Protein AF-A0A1Y2K5I8-F1 (afdb_monomer_lite)

Sequence (173 aa):
MRKSNLNTSSLRGDKLRAGIGAALRKSRGQGLGELISKAQAESAGQETAAHAPVAADVQTVRKLLSDLQTQAVDERLECAVPLIESLRLSLALDRASASTPPGALTVKGWMSLLNGWESHLEKMRQRQINYSKSFFEEAVEEAELGASPLAPMLQQLVEMCRGRLAQDGQSAA

Radius of gyration: 31.65 Å; chains: 1; bounding box: 84×32×83 Å

pLDDT: mean 74.22, std 22.03, range [37.56, 97.5]

Foldseek 3Di:
DDDDDDDDDDDYDDDDDDDDDDDPDDDPDDDPPVVVVVVVPPPPPDPPVPLPLPQQDLVLLVVLLVVLLVVCVVVVLPLLNQLSVLQVVLQVSVPDDPPDRRLDGDPVSVVSSVVSLLVSLVPDDLVSLVVNLVSLVVQCVDPSNVSHSCNVVSVVSNVSSVVSNVVVVVVVD

Secondary structure (DSSP, 8-state):
--------------------S---SS--SS-SSTTTTTTSSSS--------------HHHHHHHHHHHHHHHHHTT-TTTHHHHHHHHHHTTGGG--TTSPTTPPPHHHHHHHHHHHHHHHTTS-HHHHHHHHHHHHHHHHSHHHHTSTTHHHHHHHHHHHHHHHHHHHHHT-

Organism: NCBI:txid1434232

Structure (mmCIF, N/CA/C/O backbone):
data_AF-A0A1Y2K5I8-F1
#
_entry.id   AF-A0A1Y2K5I8-F1
#
loop_
_atom_site.group_PDB
_atom_site.id
_atom_site.type_symbol
_atom_site.label_atom_id
_atom_site.label_alt_id
_atom_site.label_comp_id
_atom_site.label_asym_id
_atom_site.label_entity_id
_atom_site.label_seq_id
_atom_site.pdbx_PDB_ins_code
_atom_site.Cartn_x
_atom_site.Cartn_y
_atom_site.Cartn_z
_atom_site.occupancy
_atom_site.B_iso_or_equiv
_atom_site.auth_seq_id
_atom_site.auth_comp_id
_atom_site.auth_asym_id
_atom_site.auth_atom_id
_atom_site.pdbx_PDB_model_num
ATOM 1 N N . MET A 1 1 ? -64.640 -6.055 -18.957 1.00 43.06 1 MET A N 1
ATOM 2 C CA . MET A 1 1 ? -65.350 -6.250 -20.247 1.00 43.06 1 MET A CA 1
ATOM 3 C C . MET A 1 1 ? -65.141 -5.020 -21.125 1.00 43.06 1 MET A C 1
ATOM 5 O O . MET A 1 1 ? -65.170 -3.934 -20.567 1.00 43.06 1 MET A O 1
ATOM 9 N N . ARG A 1 2 ? -65.027 -5.222 -22.456 1.00 42.41 2 ARG A N 1
ATOM 10 C CA . ARG A 1 2 ? -64.824 -4.243 -23.568 1.00 42.41 2 ARG A CA 1
ATOM 11 C C . ARG A 1 2 ? -63.348 -3.819 -23.727 1.00 42.41 2 ARG A C 1
ATOM 13 O O . ARG A 1 2 ? -62.855 -3.100 -22.878 1.00 42.41 2 ARG A O 1
ATOM 20 N N . LYS A 1 3 ? -62.507 -4.344 -24.640 1.00 44.81 3 LYS A N 1
ATOM 21 C CA . LYS A 1 3 ? -62.566 -4.663 -26.096 1.00 44.81 3 LYS A CA 1
ATOM 22 C C . LYS A 1 3 ? -62.944 -3.476 -26.989 1.00 44.81 3 LYS A C 1
ATOM 24 O O . LYS A 1 3 ? -64.098 -3.069 -26.946 1.00 44.81 3 LYS A O 1
ATOM 29 N N . SER A 1 4 ? -61.988 -3.034 -27.818 1.00 45.81 4 SER A N 1
ATOM 30 C CA . SER A 1 4 ? -62.067 -2.396 -29.162 1.00 45.81 4 SER A CA 1
ATOM 31 C C . SER A 1 4 ? -60.607 -2.048 -29.528 1.00 45.81 4 SER A C 1
ATOM 33 O O . SER A 1 4 ? -60.009 -1.281 -28.790 1.00 45.81 4 SER A O 1
ATOM 35 N N . ASN A 1 5 ? -59.846 -2.643 -30.452 1.00 40.28 5 ASN A N 1
ATOM 36 C CA . ASN A 1 5 ? -60.043 -3.268 -31.765 1.00 40.28 5 ASN A CA 1
ATOM 37 C C . ASN A 1 5 ? -60.564 -2.337 -32.870 1.00 40.28 5 ASN A C 1
ATOM 39 O O . ASN A 1 5 ? -61.724 -1.945 -32.819 1.00 40.28 5 ASN A O 1
ATOM 43 N N . LEU A 1 6 ? -59.692 -2.130 -33.874 1.00 48.25 6 LEU A N 1
ATOM 44 C CA . LEU A 1 6 ? -59.876 -1.942 -35.332 1.00 48.25 6 LEU A CA 1
ATOM 45 C C . LEU A 1 6 ? -58.970 -0.790 -35.821 1.00 48.25 6 LEU A C 1
ATOM 47 O O . LEU A 1 6 ? -59.144 0.337 -35.383 1.00 48.25 6 LEU A O 1
ATOM 51 N N . ASN A 1 7 ? -57.856 -1.025 -36.526 1.00 37.56 7 ASN A N 1
ATOM 52 C CA . ASN A 1 7 ? -57.628 -1.693 -37.822 1.00 37.56 7 ASN A CA 1
ATOM 53 C C . ASN A 1 7 ? -57.942 -0.792 -39.031 1.00 37.56 7 ASN A C 1
ATOM 55 O O . ASN A 1 7 ? -58.868 0.012 -38.991 1.00 37.56 7 ASN A O 1
ATOM 59 N N . THR A 1 8 ? -57.234 -1.095 -40.126 1.00 44.34 8 THR A N 1
ATOM 60 C CA . THR A 1 8 ? -57.436 -0.700 -41.532 1.00 44.34 8 THR A CA 1
ATOM 61 C C . THR A 1 8 ? -56.772 0.621 -41.936 1.00 44.34 8 THR A C 1
ATOM 63 O O . THR A 1 8 ? -56.853 1.603 -41.219 1.00 44.34 8 THR A O 1
ATOM 66 N N . SER A 1 9 ? -56.089 0.752 -43.072 1.00 40.75 9 SER A N 1
ATOM 67 C CA . SER A 1 9 ? -55.841 -0.142 -44.211 1.00 40.75 9 SER A CA 1
ATOM 68 C C . SER A 1 9 ? -54.790 0.556 -45.091 1.00 40.75 9 SER A C 1
ATOM 70 O O . SER A 1 9 ? -54.796 1.775 -45.187 1.00 40.75 9 SER A O 1
ATOM 72 N N . SER A 1 10 ? -53.772 -0.151 -45.588 1.00 39.28 10 SER A N 1
ATOM 73 C CA . SER A 1 10 ? -53.748 -0.754 -46.933 1.00 39.28 10 SER A CA 1
ATOM 74 C C . SER A 1 10 ? -53.764 0.279 -48.065 1.00 39.28 10 SER A C 1
ATOM 76 O O . SER A 1 10 ? -54.708 1.051 -48.180 1.00 39.28 10 SER A O 1
ATOM 78 N N . LEU A 1 11 ? -52.783 0.211 -48.971 1.00 49.19 11 LEU A N 1
ATOM 79 C CA . LEU A 1 11 ? -53.004 -0.340 -50.316 1.00 49.19 11 LEU A CA 1
ATOM 80 C C . LEU A 1 11 ? -51.768 -0.158 -51.212 1.00 49.19 11 LEU A C 1
ATOM 82 O O . LEU A 1 11 ? -51.378 0.966 -51.498 1.00 49.19 11 LEU A O 1
ATOM 86 N N . ARG A 1 12 ? -51.322 -1.306 -51.750 1.00 47.09 12 ARG A N 1
ATOM 87 C CA . ARG A 1 12 ? -50.897 -1.561 -53.147 1.00 47.09 12 ARG A CA 1
ATOM 88 C C . ARG A 1 12 ? -49.638 -0.838 -53.641 1.00 47.09 12 ARG A C 1
ATOM 90 O O . ARG A 1 12 ? -49.431 0.336 -53.415 1.00 47.09 12 ARG A O 1
ATOM 97 N N . GLY A 1 13 ? -48.772 -1.462 -54.418 1.00 39.38 13 GLY A N 1
ATOM 98 C CA . GLY A 1 13 ? -48.849 -2.694 -55.194 1.00 39.38 13 GLY A CA 1
ATOM 99 C C . GLY A 1 13 ? -47.632 -2.650 -56.121 1.00 39.38 13 GLY A C 1
ATOM 100 O O . GLY A 1 13 ? -47.287 -1.598 -56.648 1.00 39.38 13 GLY A O 1
ATOM 101 N N . ASP A 1 14 ? -46.825 -3.698 -56.128 1.00 42.62 14 ASP A N 1
ATOM 102 C CA . ASP A 1 14 ? -46.911 -4.738 -57.153 1.00 42.62 14 ASP A CA 1
ATOM 103 C C . ASP A 1 14 ? -46.525 -4.214 -58.541 1.00 42.62 14 ASP A C 1
ATOM 105 O O . ASP A 1 14 ? -47.332 -3.602 -59.239 1.00 42.62 14 ASP A O 1
ATOM 109 N N . LYS A 1 15 ? -45.276 -4.483 -58.933 1.00 47.47 15 LYS A N 1
ATOM 110 C CA . LYS A 1 15 ? -44.889 -4.722 -60.325 1.00 47.47 15 LYS A CA 1
ATOM 111 C C . LYS A 1 15 ? -43.535 -5.447 -60.377 1.00 47.47 15 LYS A C 1
ATOM 113 O O . LYS A 1 15 ? -42.507 -4.861 -60.067 1.00 47.47 15 LYS A O 1
ATOM 118 N N . LEU A 1 16 ? -43.603 -6.685 -60.891 1.00 50.66 16 LEU A N 1
ATOM 119 C CA . LEU A 1 16 ? -42.614 -7.345 -61.769 1.00 50.66 16 LEU A CA 1
ATOM 120 C C . LEU A 1 16 ? -41.361 -7.878 -61.041 1.00 50.66 16 LEU A C 1
ATOM 122 O O . LEU A 1 16 ? -40.465 -7.123 -60.703 1.00 50.66 16 LEU A O 1
ATOM 126 N N . ARG A 1 17 ? -41.212 -9.163 -60.688 1.00 41.72 17 ARG A N 1
ATOM 127 C CA . ARG A 1 17 ? -41.309 -10.421 -61.465 1.00 41.72 17 ARG A CA 1
ATOM 128 C C . ARG A 1 17 ? -40.488 -10.402 -62.762 1.00 41.72 17 ARG A C 1
ATOM 130 O O . ARG A 1 17 ? -41.050 -10.131 -63.813 1.00 41.72 17 ARG A O 1
ATOM 137 N N . ALA A 1 18 ? -39.205 -10.768 -62.675 1.00 40.97 18 ALA A N 1
ATOM 138 C CA . ALA A 1 18 ? -38.507 -11.676 -63.604 1.00 40.97 18 ALA A CA 1
ATOM 139 C C . ALA A 1 18 ? -37.007 -11.785 -63.254 1.00 40.97 18 ALA A C 1
ATOM 141 O O . ALA A 1 18 ? -36.353 -10.769 -63.053 1.00 40.97 18 ALA A O 1
ATOM 142 N N . GLY A 1 19 ? -36.451 -13.003 -63.272 1.00 38.44 19 GLY A N 1
ATOM 143 C CA . GLY A 1 19 ? -35.039 -13.189 -63.636 1.00 38.44 19 GLY A CA 1
ATOM 144 C C . GLY A 1 19 ? -34.051 -13.619 -62.549 1.00 38.44 19 GLY A C 1
ATOM 145 O O . GLY A 1 19 ? -32.968 -13.051 -62.463 1.00 38.44 19 GLY A O 1
ATOM 146 N N . ILE A 1 20 ? -34.358 -14.662 -61.773 1.00 44.22 20 ILE A N 1
ATOM 147 C CA . ILE A 1 20 ? -33.300 -15.480 -61.157 1.00 44.22 20 ILE A CA 1
ATOM 148 C C . ILE A 1 20 ? -32.727 -16.394 -62.249 1.00 44.22 20 ILE A C 1
ATOM 150 O O . ILE A 1 20 ? -33.447 -17.225 -62.794 1.00 44.22 20 ILE A O 1
ATOM 154 N N . GLY A 1 21 ? -31.428 -16.252 -62.523 1.00 45.53 21 GLY A N 1
ATOM 155 C CA . GLY A 1 21 ? -30.609 -17.280 -63.168 1.00 45.53 21 GLY A CA 1
ATOM 156 C C . GLY A 1 21 ? -30.375 -17.118 -64.669 1.00 45.53 21 GLY A C 1
ATOM 157 O O . GLY A 1 21 ? -31.090 -17.717 -65.457 1.00 45.53 21 GLY A O 1
ATOM 158 N N . ALA A 1 22 ? -29.317 -16.385 -65.044 1.00 45.62 22 ALA A N 1
ATOM 159 C CA . ALA A 1 22 ? -28.435 -16.689 -66.188 1.00 45.62 22 ALA A CA 1
ATOM 160 C C . ALA A 1 22 ? -27.405 -15.563 -66.423 1.00 45.62 22 ALA A C 1
ATOM 162 O O . ALA A 1 22 ? -27.479 -14.843 -67.410 1.00 45.62 22 ALA A O 1
ATOM 163 N N . ALA A 1 23 ? -26.415 -15.402 -65.540 1.00 40.97 23 ALA A N 1
ATOM 164 C CA . ALA A 1 23 ? -25.181 -14.676 -65.892 1.00 40.97 23 ALA A CA 1
ATOM 165 C C . ALA A 1 23 ? -23.980 -15.124 -65.045 1.00 40.97 23 ALA A C 1
ATOM 167 O O . ALA A 1 23 ? -23.088 -14.354 -64.712 1.00 40.97 23 ALA A O 1
ATOM 168 N N . LEU A 1 24 ? -23.937 -16.414 -64.715 1.00 50.41 24 LEU A N 1
ATOM 169 C CA . LEU A 1 24 ? -22.732 -17.091 -64.251 1.00 50.41 24 LEU A CA 1
ATOM 170 C C . LEU A 1 24 ? -22.007 -17.612 -65.500 1.00 50.41 24 LEU A C 1
ATOM 172 O O . LEU A 1 24 ? -22.169 -18.776 -65.861 1.00 50.41 24 LEU A O 1
ATOM 176 N N . ARG A 1 25 ? -21.309 -16.718 -66.221 1.00 52.59 25 ARG A N 1
ATOM 177 C CA . ARG A 1 25 ? -20.206 -17.024 -67.166 1.00 52.59 25 ARG A CA 1
ATOM 178 C C . ARG A 1 25 ? -19.776 -15.784 -67.963 1.00 52.59 25 ARG A C 1
ATOM 180 O O . ARG A 1 25 ? -20.239 -15.580 -69.076 1.00 52.59 25 ARG A O 1
ATOM 187 N N . LYS A 1 26 ? -18.858 -15.001 -67.388 1.00 47.50 26 LYS A N 1
ATOM 188 C CA . LYS A 1 26 ? -17.777 -14.223 -68.044 1.00 47.50 26 LYS A CA 1
ATOM 189 C C . LYS A 1 26 ? -17.466 -12.975 -67.220 1.00 47.50 26 LYS A C 1
ATOM 191 O O . LYS A 1 26 ? -17.924 -11.888 -67.525 1.00 47.50 26 LYS A O 1
ATOM 196 N N . SER A 1 27 ? -16.671 -13.155 -66.177 1.00 40.41 27 SER A N 1
ATOM 197 C CA . SER A 1 27 ? -15.585 -12.228 -65.838 1.00 40.41 27 SER A CA 1
ATOM 198 C C . SER A 1 27 ? -14.805 -12.882 -64.706 1.00 40.41 27 SER A C 1
ATOM 200 O O . SER A 1 27 ? -14.964 -12.597 -63.524 1.00 40.41 27 SER A O 1
ATOM 202 N N . ARG A 1 28 ? -14.072 -13.926 -65.090 1.00 47.81 28 ARG A N 1
ATOM 203 C CA . ARG A 1 28 ? -13.104 -14.605 -64.244 1.00 47.81 28 ARG A CA 1
ATOM 204 C C . ARG A 1 28 ? -11.762 -14.023 -64.658 1.00 47.81 28 ARG A C 1
ATOM 206 O O . ARG A 1 28 ? -11.364 -14.215 -65.801 1.00 47.81 28 ARG A O 1
ATOM 213 N N . GLY A 1 29 ? -11.110 -13.341 -63.726 1.00 52.25 29 GLY A N 1
ATOM 214 C CA . GLY A 1 29 ? -9.717 -12.933 -63.858 1.00 52.25 29 GLY A CA 1
ATOM 215 C C . GLY A 1 29 ? -9.538 -11.461 -64.190 1.00 52.25 29 GLY A C 1
ATOM 216 O O . GLY A 1 29 ? -9.336 -11.130 -65.347 1.00 52.25 29 GLY A O 1
ATOM 217 N N . GLN A 1 30 ? -9.579 -10.616 -63.158 1.00 46.31 30 GLN A N 1
ATOM 218 C CA . GLN A 1 30 ? -8.593 -9.560 -62.895 1.00 46.31 30 GLN A CA 1
ATOM 219 C C . GLN A 1 30 ? -9.025 -8.764 -61.649 1.00 46.31 30 GLN A C 1
ATOM 221 O O . GLN A 1 30 ? -10.109 -8.194 -61.609 1.00 46.31 30 GLN A O 1
ATOM 226 N N . GLY A 1 31 ? -8.174 -8.744 -60.618 1.00 47.75 31 GLY A N 1
ATOM 227 C CA . GLY A 1 31 ? -8.026 -7.550 -59.776 1.00 47.75 31 GLY A CA 1
ATOM 228 C C . GLY A 1 31 ? -8.826 -7.392 -58.476 1.00 47.75 31 GLY A C 1
ATOM 229 O O . GLY A 1 31 ? -8.818 -6.294 -57.940 1.00 47.75 31 GLY A O 1
ATOM 230 N N . LEU A 1 32 ? -9.460 -8.424 -57.906 1.00 47.69 32 LEU A N 1
ATOM 231 C CA . LEU A 1 32 ? -10.073 -8.341 -56.556 1.00 47.69 32 LEU A CA 1
ATOM 232 C C . LEU A 1 32 ? -9.151 -8.846 -55.423 1.00 47.69 32 LEU A C 1
ATOM 234 O O . LEU A 1 32 ? -9.620 -9.262 -54.371 1.00 47.69 32 LEU A O 1
ATOM 238 N N . GLY A 1 33 ? -7.834 -8.828 -55.647 1.00 45.72 33 GLY A N 1
ATOM 239 C CA . GLY A 1 33 ? -6.816 -9.032 -54.605 1.00 45.72 33 GLY A CA 1
ATOM 240 C C . GLY A 1 33 ? -6.171 -7.725 -54.131 1.00 45.72 33 GLY A C 1
ATOM 241 O O . GLY A 1 33 ? -5.813 -7.608 -52.967 1.00 45.72 33 GLY A O 1
ATOM 242 N N . GLU A 1 34 ? -6.082 -6.707 -54.993 1.00 47.72 34 GLU A N 1
ATOM 243 C CA . GLU A 1 34 ? -5.363 -5.460 -54.676 1.00 47.72 34 GLU A CA 1
ATOM 244 C C . GLU A 1 34 ? -6.225 -4.387 -54.000 1.00 47.72 34 GLU A C 1
ATOM 246 O O . GLU A 1 34 ? -5.693 -3.498 -53.340 1.00 47.72 34 GLU A O 1
ATOM 251 N N . LEU A 1 35 ? -7.555 -4.471 -54.096 1.00 48.47 35 LEU A N 1
ATOM 252 C CA . LEU A 1 35 ? -8.445 -3.488 -53.463 1.00 48.47 35 LEU A CA 1
ATOM 253 C C . LEU A 1 35 ? -8.732 -3.785 -51.982 1.00 48.47 35 LEU A C 1
ATOM 255 O O . LEU A 1 35 ? -9.162 -2.890 -51.261 1.00 48.47 35 LEU A O 1
ATOM 259 N N . ILE A 1 36 ? -8.433 -4.997 -51.501 1.00 49.00 36 ILE A N 1
ATOM 260 C CA . ILE A 1 36 ? -8.513 -5.333 -50.067 1.00 49.00 36 ILE A CA 1
ATOM 261 C C . ILE A 1 36 ? -7.189 -4.996 -49.360 1.00 49.00 36 ILE A C 1
ATOM 263 O O . ILE A 1 36 ? -7.205 -4.534 -48.222 1.00 49.00 36 ILE A O 1
ATOM 267 N N . SER A 1 37 ? -6.049 -5.091 -50.052 1.00 48.00 37 SER A N 1
ATOM 268 C CA . SER A 1 37 ? -4.742 -4.717 -49.489 1.00 48.00 37 SER A CA 1
ATOM 269 C C . SER A 1 37 ? -4.520 -3.208 -49.332 1.00 48.00 37 SER A C 1
ATOM 271 O O . SER A 1 37 ? -3.598 -2.816 -48.624 1.00 48.00 37 SER A O 1
ATOM 273 N N . LYS A 1 38 ? -5.359 -2.351 -49.933 1.00 42.66 38 LYS A N 1
ATOM 274 C CA . LYS A 1 38 ? -5.254 -0.888 -49.780 1.00 42.66 38 LYS A CA 1
ATOM 275 C C . LYS A 1 38 ? -6.238 -0.273 -48.782 1.00 42.66 38 LYS A C 1
ATOM 277 O O . LYS A 1 38 ? -5.992 0.828 -48.315 1.00 42.66 38 LYS A O 1
ATOM 282 N N . ALA A 1 39 ? -7.293 -0.990 -48.389 1.00 42.16 39 ALA A N 1
ATOM 283 C CA . ALA A 1 39 ? -8.251 -0.516 -47.383 1.00 42.16 39 ALA A CA 1
ATOM 284 C C . ALA A 1 39 ? -7.888 -0.922 -45.938 1.00 42.16 39 ALA A C 1
ATOM 286 O O . ALA A 1 39 ? -8.478 -0.406 -44.994 1.00 42.16 39 ALA A O 1
ATOM 287 N N . GLN A 1 40 ? -6.903 -1.810 -45.746 1.00 44.06 40 GLN A N 1
ATOM 288 C CA . GLN A 1 40 ? -6.342 -2.144 -44.425 1.00 44.06 40 GLN A CA 1
ATOM 289 C C . GLN A 1 40 ? -5.027 -1.412 -44.100 1.00 44.06 40 GLN A C 1
ATOM 291 O O . GLN A 1 40 ? -4.485 -1.600 -43.016 1.00 44.06 40 GLN A O 1
ATOM 296 N N . ALA A 1 41 ? -4.524 -0.558 -44.997 1.00 47.56 41 ALA A N 1
ATOM 297 C CA . ALA A 1 41 ? -3.255 0.152 -44.810 1.00 47.56 41 ALA A CA 1
ATOM 298 C C . ALA A 1 41 ? -3.403 1.608 -44.313 1.00 47.56 41 ALA A C 1
ATOM 300 O O . ALA A 1 41 ? -2.400 2.232 -43.989 1.00 47.56 41 ALA A O 1
ATOM 301 N N . GLU A 1 42 ? -4.623 2.150 -44.205 1.00 45.84 42 GLU A N 1
ATOM 302 C CA . GLU A 1 42 ? -4.858 3.564 -43.837 1.00 45.84 42 GLU A CA 1
ATOM 303 C C . GLU A 1 42 ? -5.732 3.752 -42.580 1.00 45.84 42 GLU A C 1
ATOM 305 O O . GLU A 1 42 ? -6.259 4.830 -42.326 1.00 45.84 42 GLU A O 1
ATOM 310 N N . SER A 1 43 ? -5.843 2.722 -41.735 1.00 42.53 43 SER A N 1
ATOM 311 C CA . SER A 1 43 ? -6.381 2.848 -40.366 1.00 42.53 43 SER A CA 1
ATOM 312 C C . SER A 1 43 ? -5.429 2.234 -39.329 1.00 42.53 43 SER A C 1
ATOM 314 O O . SER A 1 43 ? -5.835 1.598 -38.365 1.00 42.53 43 SER A O 1
ATOM 316 N N . ALA A 1 44 ? -4.126 2.419 -39.548 1.00 41.41 44 ALA A N 1
ATOM 317 C CA . ALA A 1 44 ? -3.056 2.106 -38.596 1.00 41.41 44 ALA A CA 1
ATOM 318 C C . ALA A 1 44 ? -2.395 3.400 -38.083 1.00 41.41 44 ALA A C 1
ATOM 320 O O . ALA A 1 44 ? -1.179 3.492 -37.965 1.00 41.41 44 ALA A O 1
ATOM 321 N N . GLY A 1 45 ? -3.212 4.430 -37.852 1.00 40.59 45 GLY A N 1
ATOM 322 C CA . GLY A 1 45 ? -2.777 5.771 -37.453 1.00 40.59 45 GLY A CA 1
ATOM 323 C C . GLY A 1 45 ? -3.592 6.336 -36.296 1.00 40.59 45 GLY A C 1
ATOM 324 O O . GLY A 1 45 ? -3.781 7.543 -36.210 1.00 40.59 45 GLY A O 1
ATOM 325 N N . GLN A 1 46 ? -4.114 5.469 -35.432 1.00 39.69 46 GLN A N 1
ATOM 326 C CA . GLN A 1 46 ? -4.633 5.885 -34.141 1.00 39.69 46 GLN A CA 1
ATOM 327 C C . GLN A 1 46 ? -3.951 5.012 -33.103 1.00 39.69 46 GLN A C 1
ATOM 329 O O . GLN A 1 46 ? -4.397 3.915 -32.774 1.00 39.69 46 GLN A O 1
ATOM 334 N N . GLU A 1 47 ? -2.795 5.502 -32.665 1.00 42.09 47 GLU A N 1
ATOM 335 C CA . GLU A 1 47 ? -2.141 5.088 -31.438 1.00 42.09 47 GLU A CA 1
ATOM 336 C C . GLU A 1 47 ? -3.149 5.287 -30.299 1.00 42.09 47 GLU A C 1
ATOM 338 O O . GLU A 1 47 ? -3.170 6.296 -29.600 1.00 42.09 47 GLU A O 1
ATOM 343 N N . THR A 1 48 ? -4.006 4.292 -30.070 1.00 43.44 48 THR A N 1
ATOM 344 C CA . THR A 1 48 ? -4.272 3.906 -28.696 1.00 43.44 48 THR A CA 1
ATOM 345 C C . THR A 1 48 ? -2.907 3.526 -28.157 1.00 43.44 48 THR A C 1
ATOM 347 O O . THR A 1 48 ? -2.436 2.411 -28.390 1.00 43.44 48 THR A O 1
ATOM 350 N N . ALA A 1 49 ? -2.242 4.493 -27.526 1.00 43.56 49 ALA A N 1
ATOM 351 C CA . ALA A 1 49 ? -1.165 4.256 -26.592 1.00 43.56 49 ALA A CA 1
ATOM 352 C C . ALA A 1 49 ? -1.746 3.347 -25.509 1.00 43.56 49 ALA A C 1
ATOM 354 O O . ALA A 1 49 ? -2.210 3.787 -24.458 1.00 43.56 49 ALA A O 1
ATOM 355 N N . ALA A 1 50 ? -1.804 2.055 -25.829 1.00 40.22 50 ALA A N 1
ATOM 356 C CA . ALA A 1 50 ? -1.878 1.003 -24.857 1.00 40.22 50 ALA A CA 1
ATOM 357 C C . ALA A 1 50 ? -0.781 1.359 -23.863 1.00 40.22 50 ALA A C 1
ATOM 359 O O . ALA A 1 50 ? 0.386 1.457 -24.247 1.00 40.22 50 ALA A O 1
ATOM 360 N N . HIS A 1 51 ? -1.177 1.659 -22.628 1.00 41.44 51 HIS A N 1
ATOM 361 C CA . HIS A 1 51 ? -0.277 1.684 -21.491 1.00 41.44 51 HIS A CA 1
ATOM 362 C C . HIS A 1 51 ? 0.360 0.295 -21.417 1.00 41.44 51 HIS A C 1
ATOM 364 O O . HIS A 1 51 ? -0.118 -0.594 -20.719 1.00 41.44 51 HIS A O 1
ATOM 370 N N . ALA A 1 52 ? 1.394 0.065 -22.221 1.00 39.72 52 ALA A N 1
ATOM 371 C CA . ALA A 1 52 ? 2.321 -1.007 -21.977 1.00 39.72 52 ALA A CA 1
ATOM 372 C C . ALA A 1 52 ? 2.952 -0.636 -20.635 1.00 39.72 52 ALA A C 1
ATOM 374 O O . ALA A 1 52 ? 3.533 0.452 -20.547 1.00 39.72 52 ALA A O 1
ATOM 375 N N . PRO A 1 53 ? 2.789 -1.455 -19.581 1.00 47.72 53 PRO A N 1
ATOM 376 C CA . PRO A 1 53 ? 3.455 -1.181 -18.326 1.00 47.72 53 PRO A CA 1
ATOM 377 C C . PRO A 1 53 ? 4.940 -1.121 -18.654 1.00 47.72 53 PRO A C 1
ATOM 379 O O . PRO A 1 53 ? 5.520 -2.096 -19.144 1.00 47.72 53 PRO A O 1
ATOM 382 N N . VAL A 1 54 ? 5.534 0.056 -18.469 1.00 50.62 54 VAL A N 1
ATOM 383 C CA . VAL A 1 54 ? 6.981 0.200 -18.529 1.00 50.62 54 VAL A CA 1
ATOM 384 C C . VAL A 1 54 ? 7.497 -0.829 -17.537 1.00 50.62 54 VAL A C 1
ATOM 386 O O . VAL A 1 54 ? 7.101 -0.814 -16.372 1.00 50.62 54 VAL A O 1
ATOM 389 N N . ALA A 1 55 ? 8.299 -1.783 -18.009 1.00 52.94 55 ALA A N 1
ATOM 390 C CA . ALA A 1 55 ? 8.955 -2.738 -17.134 1.00 52.94 55 ALA A CA 1
ATOM 391 C C . ALA A 1 55 ? 9.933 -1.941 -16.260 1.00 52.94 55 ALA A C 1
ATOM 393 O O . ALA A 1 55 ? 11.090 -1.744 -16.620 1.00 52.94 55 ALA A O 1
ATOM 394 N N . ALA A 1 56 ? 9.418 -1.387 -15.164 1.00 63.03 56 ALA A N 1
ATOM 395 C CA . ALA A 1 56 ? 10.154 -0.539 -14.248 1.00 63.03 56 ALA A CA 1
ATOM 396 C C . ALA A 1 56 ? 11.216 -1.399 -13.593 1.00 63.03 56 ALA A C 1
ATOM 398 O O . ALA A 1 56 ? 10.864 -2.378 -12.953 1.00 63.03 56 ALA A O 1
ATOM 399 N N . ASP A 1 57 ? 12.494 -1.078 -13.754 1.00 77.25 57 ASP A N 1
ATOM 400 C CA . ASP A 1 57 ? 13.558 -1.872 -13.152 1.00 77.25 57 ASP A CA 1
ATOM 401 C C . ASP A 1 57 ? 13.421 -1.949 -11.611 1.00 77.25 57 ASP A C 1
ATOM 403 O O . ASP A 1 57 ? 12.704 -1.180 -10.962 1.00 77.25 57 ASP A O 1
ATOM 407 N N . VAL A 1 58 ? 14.113 -2.908 -10.989 1.00 81.62 58 VAL A N 1
ATOM 408 C CA . VAL A 1 58 ? 14.063 -3.099 -9.526 1.00 81.62 58 VAL A CA 1
ATOM 409 C C . VAL A 1 58 ? 14.463 -1.823 -8.769 1.00 81.62 58 VAL A C 1
ATOM 411 O O . VAL A 1 58 ? 13.950 -1.585 -7.677 1.00 81.62 58 VAL A O 1
ATOM 414 N N . GLN A 1 59 ? 15.343 -0.986 -9.332 1.00 83.12 59 GLN A N 1
ATOM 415 C CA . GLN A 1 59 ? 15.770 0.266 -8.695 1.00 83.12 59 GLN A CA 1
ATOM 416 C C . GLN A 1 59 ? 14.671 1.326 -8.717 1.00 83.12 59 GLN A C 1
ATOM 418 O O . GLN A 1 59 ? 14.488 2.030 -7.731 1.00 83.12 59 GLN A O 1
ATOM 423 N N . THR A 1 60 ? 13.898 1.385 -9.794 1.00 86.31 60 THR A N 1
ATOM 424 C CA . THR A 1 60 ? 12.739 2.257 -9.951 1.00 86.31 60 THR A CA 1
ATOM 425 C C . THR A 1 60 ? 11.682 1.872 -8.933 1.00 86.31 60 THR A C 1
ATOM 427 O O . THR A 1 60 ? 11.219 2.724 -8.189 1.00 86.31 60 THR A O 1
ATOM 430 N N . VAL A 1 61 ? 11.370 0.578 -8.801 1.00 87.94 61 VAL A N 1
ATOM 431 C CA . VAL A 1 61 ? 10.418 0.099 -7.787 1.00 87.94 61 VAL A CA 1
ATOM 432 C C . VAL A 1 61 ? 10.895 0.423 -6.368 1.00 87.94 61 VAL A C 1
ATOM 434 O O . VAL A 1 61 ? 10.101 0.864 -5.539 1.00 87.94 61 VAL A O 1
ATOM 437 N N . ARG A 1 62 ? 12.191 0.248 -6.076 1.00 88.31 62 ARG A N 1
ATOM 438 C CA . ARG A 1 62 ? 12.761 0.638 -4.775 1.00 88.31 62 ARG A CA 1
ATOM 439 C C . ARG A 1 62 ? 12.635 2.136 -4.526 1.00 88.31 62 ARG A C 1
ATOM 441 O O . ARG A 1 62 ? 12.272 2.520 -3.419 1.00 88.31 62 ARG A O 1
ATOM 448 N N . LYS A 1 63 ? 12.937 2.957 -5.533 1.00 90.56 63 LYS A N 1
ATOM 449 C CA . LYS A 1 63 ? 12.828 4.411 -5.446 1.00 90.56 63 LYS A CA 1
ATOM 450 C C . LYS A 1 63 ? 11.380 4.821 -5.182 1.00 90.56 63 LYS A C 1
ATOM 452 O O . LYS A 1 63 ? 11.145 5.500 -4.199 1.00 90.56 63 LYS A O 1
ATOM 457 N N . LEU A 1 64 ? 10.423 4.306 -5.955 1.00 92.19 64 LEU A N 1
ATOM 458 C CA . LEU A 1 64 ? 8.995 4.584 -5.769 1.00 92.19 64 LEU A CA 1
ATOM 459 C C . LEU A 1 64 ? 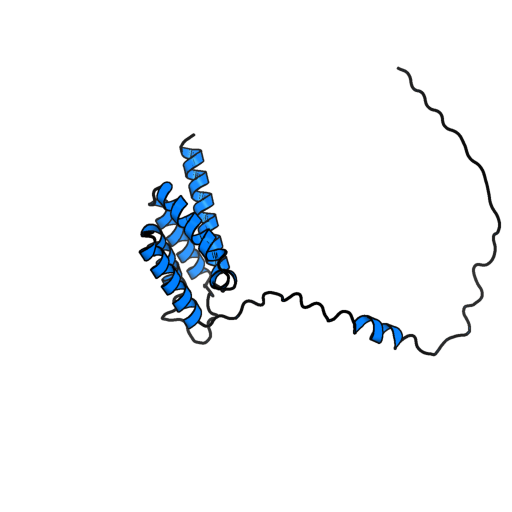8.512 4.235 -4.354 1.00 92.19 64 LEU A C 1
ATOM 461 O O . LEU A 1 64 ? 7.806 5.022 -3.737 1.00 92.19 64 LEU A O 1
ATOM 465 N N . LEU A 1 65 ? 8.918 3.085 -3.804 1.00 92.94 65 LEU A N 1
ATOM 466 C CA . LEU A 1 65 ? 8.563 2.723 -2.425 1.00 92.94 65 LEU A CA 1
ATOM 467 C C . LEU A 1 65 ? 9.241 3.616 -1.381 1.00 92.94 65 LEU A C 1
ATOM 469 O O . LEU A 1 65 ? 8.631 3.914 -0.359 1.00 92.94 65 LEU A O 1
ATOM 473 N N . SER A 1 66 ? 10.489 4.024 -1.622 1.00 93.69 66 SER A N 1
ATOM 474 C CA . SER A 1 66 ? 11.204 4.950 -0.742 1.00 93.69 66 SER A CA 1
ATOM 475 C C . SER A 1 66 ? 10.557 6.332 -0.756 1.00 93.69 66 SER A C 1
ATOM 477 O O . SER A 1 66 ? 10.349 6.903 0.308 1.00 93.69 66 SER A O 1
ATOM 479 N N . ASP A 1 67 ? 10.210 6.841 -1.936 1.00 94.25 67 ASP A N 1
ATOM 480 C CA . ASP A 1 67 ? 9.565 8.140 -2.120 1.00 94.25 67 ASP A CA 1
ATOM 481 C C . ASP A 1 67 ? 8.179 8.133 -1.452 1.00 94.25 67 ASP A C 1
ATOM 483 O O . ASP A 1 67 ? 7.874 9.020 -0.656 1.00 94.25 67 ASP A O 1
ATOM 487 N N . LEU A 1 68 ? 7.395 7.064 -1.647 1.00 94.88 68 LEU A N 1
ATOM 488 C CA . LEU A 1 68 ? 6.098 6.875 -0.989 1.00 94.88 68 LEU A CA 1
ATOM 489 C C . LEU A 1 68 ? 6.224 6.794 0.543 1.00 94.88 68 LEU A C 1
ATOM 491 O O . LEU A 1 68 ? 5.393 7.328 1.279 1.00 94.88 68 LEU A O 1
ATOM 495 N N . GLN A 1 69 ? 7.268 6.134 1.052 1.00 95.19 69 GLN A N 1
ATOM 496 C CA . GLN A 1 69 ? 7.543 6.081 2.488 1.00 95.19 69 GLN A CA 1
ATOM 497 C C . GLN A 1 69 ? 7.925 7.456 3.043 1.00 95.19 69 GLN A C 1
ATOM 499 O O . GLN A 1 69 ? 7.450 7.824 4.118 1.00 95.19 69 GLN A O 1
ATOM 504 N N . THR A 1 70 ? 8.761 8.213 2.329 1.00 95.06 70 THR A N 1
ATOM 505 C CA . THR A 1 70 ? 9.123 9.587 2.695 1.00 95.06 70 THR A CA 1
ATOM 506 C C . THR A 1 70 ? 7.888 10.478 2.737 1.00 95.06 70 THR A C 1
ATOM 508 O O . THR A 1 70 ? 7.665 11.139 3.748 1.00 95.06 70 THR A O 1
ATOM 511 N N . GLN A 1 71 ? 7.029 10.412 1.720 1.00 94.31 71 GLN A N 1
ATOM 512 C CA . GLN A 1 71 ? 5.780 11.168 1.681 1.00 94.31 71 GLN A CA 1
ATOM 513 C C . GLN A 1 71 ? 4.865 10.830 2.867 1.00 94.31 71 GLN A C 1
ATOM 515 O O . GLN A 1 71 ? 4.372 11.728 3.546 1.00 94.31 71 GLN A O 1
ATOM 520 N N . ALA A 1 72 ? 4.705 9.543 3.196 1.00 94.44 72 ALA A N 1
ATOM 521 C CA . ALA A 1 72 ? 3.923 9.131 4.360 1.00 94.44 72 ALA A CA 1
ATOM 522 C C . ALA A 1 72 ? 4.476 9.708 5.678 1.00 94.44 72 ALA A C 1
ATOM 524 O O . ALA A 1 72 ? 3.709 10.066 6.572 1.00 94.44 72 ALA A O 1
ATOM 525 N N . VAL A 1 73 ? 5.802 9.806 5.820 1.00 94.81 73 VAL A N 1
ATOM 526 C CA . VAL A 1 73 ? 6.439 10.425 6.993 1.00 94.81 73 VAL A CA 1
ATOM 527 C C . VAL A 1 73 ? 6.217 11.939 7.006 1.00 94.81 73 VAL A C 1
ATOM 529 O O . VAL A 1 73 ? 5.848 12.484 8.050 1.00 94.81 73 VAL A O 1
ATOM 532 N N . ASP A 1 74 ? 6.380 12.604 5.864 1.00 94.19 74 ASP A N 1
ATOM 533 C CA . ASP A 1 74 ? 6.211 14.053 5.721 1.00 94.19 74 ASP A CA 1
ATOM 534 C C . ASP A 1 74 ? 4.766 14.492 6.015 1.00 94.19 74 ASP A C 1
ATOM 536 O O . ASP A 1 74 ? 4.534 15.483 6.714 1.00 94.19 74 ASP A O 1
ATOM 540 N N . GLU A 1 75 ? 3.782 13.694 5.594 1.00 93.19 75 GLU A N 1
ATOM 541 C CA . GLU A 1 75 ? 2.357 13.892 5.883 1.00 93.19 75 GLU A CA 1
ATOM 542 C C . GLU A 1 75 ? 1.944 13.442 7.298 1.00 93.19 75 GLU A C 1
ATOM 544 O O . GLU A 1 75 ? 0.783 13.576 7.697 1.00 93.19 75 GLU A O 1
ATOM 549 N N . ARG A 1 76 ? 2.892 12.935 8.102 1.00 91.88 76 ARG A N 1
ATOM 550 C CA . ARG A 1 76 ? 2.667 12.380 9.452 1.00 91.88 76 ARG A CA 1
ATOM 551 C C . ARG A 1 76 ? 1.683 11.207 9.473 1.00 91.88 76 ARG A C 1
ATOM 553 O O . ARG A 1 76 ? 0.994 10.961 10.467 1.00 91.88 76 ARG A O 1
ATOM 560 N N . LEU A 1 77 ? 1.643 10.439 8.391 1.00 92.69 77 LEU A N 1
ATOM 561 C CA . LEU A 1 77 ? 0.870 9.214 8.242 1.00 92.69 77 LEU A CA 1
ATOM 562 C C . LEU A 1 77 ? 1.685 7.998 8.693 1.00 92.69 77 LEU A C 1
ATOM 564 O O . LEU A 1 77 ? 1.875 7.032 7.958 1.00 92.69 77 LEU A O 1
ATOM 568 N N . GLU A 1 78 ? 2.104 7.997 9.961 1.00 89.38 78 GLU A N 1
ATOM 569 C CA . GLU A 1 78 ? 2.900 6.912 10.562 1.00 89.38 78 GLU A CA 1
ATOM 570 C C . GLU A 1 78 ? 2.228 5.532 10.434 1.00 89.38 78 GLU A C 1
ATOM 572 O O . GLU A 1 78 ? 2.898 4.505 10.389 1.00 89.38 78 GLU A O 1
ATOM 577 N N . CYS A 1 79 ? 0.896 5.496 10.338 1.00 90.19 79 CYS A N 1
ATOM 578 C CA . CYS A 1 79 ? 0.131 4.269 10.118 1.00 90.19 79 CYS A CA 1
ATOM 579 C C . CYS A 1 79 ? 0.290 3.667 8.709 1.00 90.19 79 CYS A C 1
ATOM 581 O O . CYS A 1 79 ? 0.140 2.457 8.561 1.00 90.19 79 CYS A O 1
ATOM 583 N N . ALA A 1 80 ? 0.641 4.457 7.691 1.00 93.00 80 ALA A N 1
ATOM 584 C CA . ALA A 1 80 ? 0.890 3.960 6.338 1.00 93.00 80 ALA A CA 1
ATOM 585 C C . ALA A 1 80 ? 2.276 3.301 6.208 1.00 93.00 80 ALA A C 1
ATOM 587 O O . ALA A 1 80 ? 2.442 2.356 5.435 1.00 93.00 80 ALA A O 1
ATOM 588 N N . VAL A 1 81 ? 3.256 3.729 7.013 1.00 94.88 81 VAL A N 1
ATOM 589 C CA . VAL A 1 81 ? 4.649 3.253 6.937 1.00 94.88 81 VAL A CA 1
ATOM 590 C C . VAL A 1 81 ? 4.773 1.725 7.093 1.00 94.88 81 VAL A C 1
ATOM 592 O O . VAL A 1 81 ? 5.404 1.106 6.237 1.00 94.88 81 VAL A O 1
ATOM 595 N N . PRO A 1 82 ? 4.148 1.058 8.088 1.00 94.12 82 PRO A N 1
ATOM 596 C CA . PRO A 1 82 ? 4.204 -0.403 8.198 1.00 94.12 82 PRO A CA 1
ATOM 597 C C . PRO A 1 82 ? 3.603 -1.145 6.996 1.00 94.12 82 PRO A C 1
ATOM 599 O O . PRO A 1 82 ? 4.040 -2.251 6.668 1.00 94.12 82 PRO A O 1
ATOM 602 N N . LEU A 1 83 ? 2.608 -0.552 6.328 1.00 95.62 83 LEU A N 1
ATOM 603 C CA . LEU A 1 83 ? 1.968 -1.141 5.151 1.00 95.62 83 LEU A CA 1
ATOM 604 C C . LEU A 1 83 ? 2.911 -1.088 3.938 1.00 95.62 83 LEU A C 1
ATOM 606 O O . LEU A 1 83 ? 3.057 -2.093 3.237 1.00 95.62 83 LEU A O 1
ATOM 610 N N . ILE A 1 84 ? 3.610 0.036 3.752 1.00 95.06 84 ILE A N 1
ATOM 611 C CA . ILE A 1 84 ? 4.642 0.217 2.717 1.00 95.06 84 ILE A CA 1
ATOM 612 C C . ILE A 1 84 ? 5.835 -0.713 2.980 1.00 95.06 84 ILE A C 1
ATOM 614 O O . ILE A 1 84 ? 6.316 -1.396 2.076 1.00 95.06 84 ILE A O 1
ATOM 618 N N . GLU A 1 85 ? 6.275 -0.814 4.233 1.00 92.25 85 GLU A N 1
ATOM 619 C CA . GLU A 1 85 ? 7.407 -1.660 4.613 1.00 92.25 85 GLU A CA 1
ATOM 620 C C . GLU A 1 85 ? 7.105 -3.151 4.389 1.00 92.25 85 GLU A C 1
ATOM 622 O O . GLU A 1 85 ? 7.941 -3.899 3.878 1.00 92.25 85 GLU A O 1
ATOM 627 N N . SER A 1 86 ? 5.874 -3.583 4.680 1.00 92.50 86 SER A N 1
ATOM 628 C CA . SER A 1 86 ? 5.413 -4.949 4.395 1.00 92.50 86 SER A CA 1
ATOM 629 C C . SER A 1 86 ? 5.476 -5.277 2.899 1.00 92.50 86 SER A C 1
ATOM 631 O O . SER A 1 86 ? 5.885 -6.380 2.521 1.00 92.50 86 SER A O 1
ATOM 633 N N . LEU A 1 87 ? 5.130 -4.312 2.041 1.00 92.00 87 LEU A N 1
ATOM 634 C CA . LEU A 1 87 ? 5.229 -4.438 0.587 1.00 92.00 87 LEU A CA 1
ATOM 635 C C . LEU A 1 87 ? 6.689 -4.547 0.133 1.00 92.00 87 LEU A C 1
ATOM 637 O O . LEU A 1 87 ? 7.038 -5.469 -0.609 1.00 92.00 87 LEU A O 1
ATOM 641 N N . ARG A 1 88 ? 7.560 -3.671 0.647 1.00 89.94 88 ARG A N 1
ATOM 642 C CA . ARG A 1 88 ? 9.007 -3.682 0.379 1.00 89.94 88 ARG A CA 1
ATOM 643 C C . ARG A 1 88 ? 9.644 -5.029 0.726 1.00 89.94 88 ARG A C 1
ATOM 645 O O . ARG A 1 88 ? 10.382 -5.594 -0.085 1.00 89.94 88 ARG A O 1
ATOM 652 N N . LEU A 1 89 ? 9.326 -5.564 1.906 1.00 87.94 89 LEU A N 1
ATOM 653 C CA . LEU A 1 89 ? 9.829 -6.855 2.380 1.00 87.94 89 LEU A CA 1
ATOM 654 C C . LEU A 1 89 ? 9.292 -8.026 1.553 1.00 87.94 89 LEU A C 1
ATOM 656 O O . LEU A 1 89 ? 10.051 -8.939 1.224 1.00 87.94 89 LEU A O 1
ATOM 660 N N . SER A 1 90 ? 8.009 -7.994 1.189 1.00 87.75 90 SER A N 1
ATOM 661 C CA . SER A 1 90 ? 7.367 -9.070 0.422 1.00 87.75 90 SER A CA 1
ATOM 662 C C . SER A 1 90 ? 7.930 -9.176 -0.988 1.00 87.75 90 SER A C 1
ATOM 664 O O . SER A 1 90 ? 8.166 -10.281 -1.476 1.00 87.75 90 SER A O 1
ATOM 666 N N . LEU A 1 91 ? 8.213 -8.034 -1.617 1.00 85.94 91 LEU A N 1
ATOM 667 C CA . LEU A 1 91 ? 8.870 -7.971 -2.921 1.00 85.94 91 LEU A CA 1
ATOM 668 C C . LEU A 1 91 ? 10.330 -8.433 -2.871 1.00 85.94 91 LEU A C 1
ATOM 670 O O . LEU A 1 91 ? 10.936 -8.646 -3.920 1.00 85.94 91 LEU A O 1
ATOM 674 N N . ALA A 1 92 ? 10.889 -8.588 -1.664 1.00 81.25 92 ALA A N 1
ATOM 675 C CA . ALA A 1 92 ? 12.258 -9.014 -1.417 1.00 81.25 92 ALA A CA 1
ATOM 676 C C . ALA A 1 92 ? 13.254 -8.273 -2.319 1.00 81.25 92 ALA A C 1
ATOM 678 O O . ALA A 1 92 ? 14.198 -8.881 -2.826 1.00 81.25 92 ALA A O 1
ATOM 679 N N . LEU A 1 93 ? 13.035 -6.967 -2.536 1.00 71.69 93 LEU A N 1
ATOM 680 C CA . LEU A 1 93 ? 13.760 -6.200 -3.551 1.00 71.69 93 LEU A CA 1
ATOM 681 C C . LEU A 1 93 ? 15.272 -6.289 -3.336 1.00 71.69 93 LEU A C 1
ATOM 683 O O . LEU A 1 93 ? 16.009 -6.356 -4.311 1.00 71.69 93 LEU A O 1
ATOM 687 N N . ASP A 1 94 ? 15.733 -6.378 -2.086 1.00 67.69 94 ASP A N 1
ATOM 688 C CA . ASP A 1 94 ? 17.145 -6.527 -1.695 1.00 67.69 94 ASP A CA 1
ATOM 689 C C . ASP A 1 94 ? 17.780 -7.869 -2.096 1.00 67.69 94 ASP A C 1
ATOM 691 O O . ASP A 1 94 ? 19.001 -7.982 -2.176 1.00 67.69 94 ASP A O 1
ATOM 695 N N . ARG A 1 95 ? 16.960 -8.892 -2.356 1.00 69.19 95 ARG A N 1
ATOM 696 C CA . ARG A 1 95 ? 17.371 -10.262 -2.709 1.00 69.19 95 ARG A CA 1
ATOM 697 C C . ARG A 1 95 ? 16.893 -10.689 -4.097 1.00 69.19 95 ARG A C 1
ATOM 699 O O . ARG A 1 95 ? 17.130 -11.831 -4.488 1.00 69.19 95 ARG A O 1
ATOM 706 N N . ALA A 1 96 ? 16.202 -9.807 -4.819 1.00 64.69 96 ALA A N 1
ATOM 707 C CA . ALA A 1 96 ? 15.674 -10.095 -6.141 1.00 64.69 96 ALA A CA 1
ATOM 708 C C . ALA A 1 96 ? 16.824 -10.442 -7.097 1.00 64.69 96 ALA A C 1
ATOM 710 O O . ALA A 1 96 ? 17.759 -9.663 -7.290 1.00 64.69 96 ALA A O 1
ATOM 711 N N . SER A 1 97 ? 16.766 -11.642 -7.677 1.00 61.47 97 SER A N 1
ATOM 712 C CA . SER A 1 97 ? 17.705 -12.048 -8.723 1.00 61.47 97 SER A CA 1
ATOM 713 C C . SER A 1 97 ? 17.438 -11.243 -9.996 1.00 61.47 97 SER A C 1
ATOM 715 O O . SER A 1 97 ? 16.297 -10.861 -10.249 1.00 61.47 97 SER A O 1
ATOM 717 N N . ALA A 1 98 ? 18.447 -11.074 -10.854 1.00 60.69 98 ALA A N 1
ATOM 718 C CA . ALA A 1 98 ? 18.295 -10.391 -12.145 1.00 60.69 98 ALA A CA 1
ATOM 719 C C . ALA A 1 98 ? 17.220 -11.012 -13.071 1.00 60.69 98 ALA A C 1
ATOM 721 O O . ALA A 1 98 ? 16.819 -10.389 -14.046 1.00 60.69 98 ALA A O 1
ATOM 722 N N . SER A 1 99 ? 16.759 -12.235 -12.776 1.00 63.44 99 SER A N 1
ATOM 723 C CA . SER A 1 99 ? 15.735 -12.948 -13.550 1.00 63.44 99 SER A CA 1
ATOM 724 C C . SER A 1 99 ? 14.298 -12.730 -13.063 1.00 63.44 99 SER A C 1
ATOM 726 O O . SER A 1 99 ? 13.357 -13.132 -13.744 1.00 63.44 99 SER A O 1
ATOM 728 N N . THR A 1 100 ? 14.103 -12.132 -11.884 1.00 64.94 100 THR A N 1
ATOM 729 C CA . THR A 1 100 ? 12.770 -11.943 -11.303 1.00 64.94 100 THR A CA 1
ATOM 730 C C . THR A 1 100 ? 12.178 -10.627 -11.801 1.00 64.94 100 THR A C 1
ATOM 732 O O . THR A 1 100 ? 12.800 -9.584 -11.588 1.00 64.94 100 THR A O 1
ATOM 735 N N . PRO A 1 101 ? 10.992 -10.639 -12.440 1.00 65.44 101 PRO A N 1
ATOM 736 C CA . PRO A 1 101 ? 10.368 -9.408 -12.878 1.00 65.44 101 PRO A CA 1
ATOM 737 C C . PRO A 1 101 ? 10.110 -8.475 -11.684 1.00 65.44 101 PRO A C 1
ATOM 739 O O . PRO A 1 101 ? 9.682 -8.926 -10.617 1.00 65.44 101 PRO A O 1
ATOM 742 N N . PRO A 1 102 ? 10.368 -7.176 -11.843 1.00 65.25 102 PRO A N 1
ATOM 743 C CA . PRO A 1 102 ? 10.110 -6.179 -10.815 1.00 65.25 102 PRO A CA 1
ATOM 744 C C . PRO A 1 102 ? 8.612 -6.130 -10.494 1.00 65.25 102 PRO A C 1
ATOM 746 O O . PRO A 1 102 ? 7.772 -6.154 -11.390 1.00 65.25 102 PRO A O 1
ATOM 749 N N . GLY A 1 103 ? 8.272 -6.122 -9.203 1.00 69.81 103 GLY A N 1
ATOM 750 C CA . GLY A 1 103 ? 6.876 -6.221 -8.769 1.00 69.81 103 GLY A CA 1
ATOM 751 C C . GLY A 1 103 ? 6.287 -7.638 -8.826 1.00 69.81 103 GLY A C 1
ATOM 752 O O . GLY A 1 103 ? 5.106 -7.804 -8.556 1.00 69.81 103 GLY A O 1
ATOM 753 N N . ALA A 1 104 ? 7.054 -8.685 -9.153 1.00 76.38 104 ALA A N 1
ATOM 754 C CA . ALA A 1 104 ? 6.534 -10.051 -9.109 1.00 76.38 104 ALA A CA 1
ATOM 755 C C . AL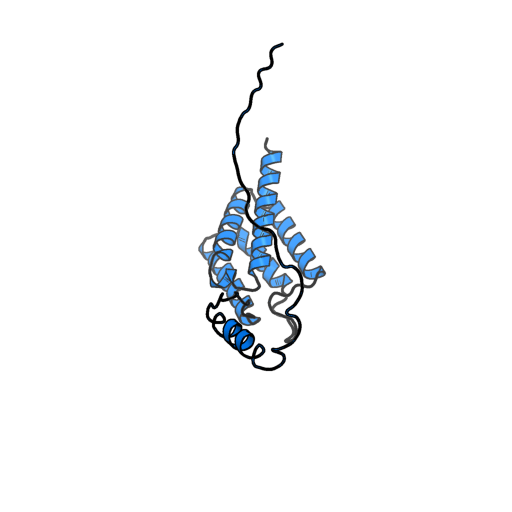A A 1 104 ? 6.591 -10.626 -7.687 1.00 76.38 104 ALA A C 1
ATOM 757 O O . ALA A 1 104 ? 7.661 -10.765 -7.093 1.00 76.38 104 ALA A O 1
ATOM 758 N N . LEU A 1 105 ? 5.433 -11.036 -7.165 1.00 80.88 105 LEU A N 1
ATOM 759 C CA . LEU A 1 105 ? 5.325 -11.799 -5.924 1.00 80.88 105 LEU A CA 1
ATOM 760 C C . LEU A 1 105 ? 5.039 -13.268 -6.231 1.00 80.88 105 LEU A C 1
ATOM 762 O O . LEU A 1 105 ? 4.204 -13.602 -7.070 1.00 80.88 105 LEU A O 1
ATOM 766 N N . THR A 1 106 ? 5.709 -14.170 -5.511 1.00 85.12 106 THR A N 1
ATOM 767 C CA . THR A 1 106 ? 5.282 -15.578 -5.480 1.00 85.12 106 THR A CA 1
ATOM 768 C C . THR A 1 106 ? 3.912 -15.677 -4.810 1.00 85.12 106 THR A C 1
ATOM 770 O O . THR A 1 106 ? 3.580 -14.837 -3.977 1.00 85.12 106 THR A O 1
ATOM 773 N N . VAL A 1 107 ? 3.140 -16.736 -5.076 1.00 83.25 107 VAL A N 1
ATOM 774 C CA . VAL A 1 107 ? 1.846 -16.965 -4.394 1.00 83.25 107 VAL A CA 1
ATOM 775 C C . VAL A 1 107 ? 2.003 -16.922 -2.868 1.00 83.25 107 VAL A C 1
ATOM 777 O O . VAL A 1 107 ? 1.202 -16.309 -2.169 1.00 83.25 107 VAL A O 1
ATOM 780 N N . LYS A 1 108 ? 3.086 -17.510 -2.344 1.00 85.25 108 LYS A N 1
ATOM 781 C CA . LYS A 1 108 ? 3.415 -17.454 -0.914 1.00 85.25 108 LYS A CA 1
ATOM 782 C C . LYS A 1 108 ? 3.715 -16.024 -0.444 1.00 85.25 108 LYS A C 1
ATOM 784 O O . LYS A 1 108 ? 3.266 -15.643 0.632 1.00 85.25 108 LYS A O 1
ATOM 789 N N . GLY A 1 109 ? 4.462 -15.252 -1.234 1.00 87.19 109 GLY A N 1
ATOM 790 C CA . GLY A 1 109 ? 4.751 -13.842 -0.957 1.00 87.19 109 GLY A CA 1
ATOM 791 C C . GLY A 1 109 ? 3.485 -12.986 -0.944 1.00 87.19 109 GLY A C 1
ATOM 792 O O . GLY A 1 109 ? 3.302 -12.199 -0.024 1.00 87.19 109 GLY A O 1
ATOM 793 N N . TRP A 1 110 ? 2.573 -13.218 -1.891 1.00 90.06 110 TRP A N 1
ATOM 794 C CA . TRP A 1 110 ? 1.276 -12.546 -1.954 1.00 90.06 110 TRP A CA 1
ATOM 795 C C . TRP A 1 110 ? 0.423 -12.824 -0.713 1.00 90.06 110 TRP A C 1
ATOM 797 O O . TRP A 1 110 ? -0.020 -11.895 -0.048 1.00 90.06 110 TRP A O 1
ATOM 807 N N . MET A 1 111 ? 0.262 -14.095 -0.334 1.00 89.50 111 MET A N 1
ATOM 808 C CA . MET A 1 111 ? -0.489 -14.464 0.874 1.00 89.50 111 MET A CA 1
ATOM 809 C C . MET A 1 111 ? 0.135 -13.881 2.146 1.00 89.50 111 MET A C 1
ATOM 811 O O . MET A 1 111 ? -0.576 -13.418 3.032 1.00 89.50 111 MET A O 1
ATOM 815 N N . SER A 1 112 ? 1.468 -13.880 2.241 1.00 90.75 112 SER A N 1
ATOM 816 C CA . SER A 1 112 ? 2.165 -13.278 3.380 1.00 90.75 112 SER A CA 1
ATOM 817 C C . SER A 1 112 ? 1.944 -11.767 3.458 1.00 90.75 112 SER A C 1
ATOM 819 O O . SER A 1 112 ? 1.783 -11.248 4.560 1.00 90.75 112 SER A O 1
ATOM 821 N N . LEU A 1 113 ? 1.940 -11.077 2.314 1.00 93.19 113 LEU A N 1
ATOM 822 C CA . LEU A 1 113 ? 1.684 -9.642 2.231 1.00 93.19 113 LEU A CA 1
ATOM 823 C C . LEU A 1 113 ? 0.264 -9.314 2.700 1.00 93.19 113 LEU A C 1
ATOM 825 O O . LEU A 1 113 ? 0.097 -8.479 3.585 1.00 93.19 113 LEU A O 1
ATOM 829 N N . LEU A 1 114 ? -0.737 -10.016 2.161 1.00 94.50 114 LEU A N 1
ATOM 830 C CA . LEU A 1 114 ? -2.141 -9.808 2.515 1.00 94.50 114 LEU A CA 1
ATOM 831 C C . LEU A 1 114 ? -2.398 -10.056 4.005 1.00 94.50 114 LEU A C 1
ATOM 833 O O . LEU A 1 114 ? -2.965 -9.196 4.670 1.00 94.50 114 LEU A O 1
ATOM 837 N N . ASN A 1 115 ? -1.901 -11.167 4.556 1.00 93.38 115 ASN A N 1
ATOM 838 C CA . ASN A 1 115 ? -2.033 -11.457 5.988 1.00 93.38 115 ASN A CA 1
ATOM 839 C C . ASN A 1 115 ? -1.328 -10.398 6.856 1.00 93.38 115 ASN A C 1
ATOM 841 O O . ASN A 1 115 ? -1.790 -10.066 7.949 1.00 93.38 115 ASN A O 1
ATOM 845 N N . GLY A 1 116 ? -0.193 -9.871 6.384 1.00 94.44 116 GLY A N 1
ATOM 846 C CA . 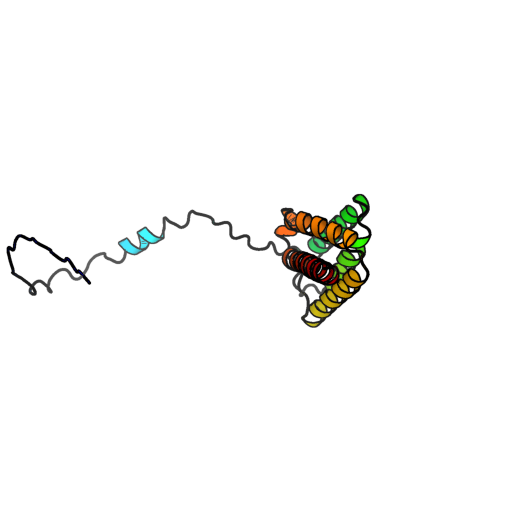GLY A 1 116 ? 0.528 -8.789 7.053 1.00 94.44 116 GLY A CA 1
ATOM 847 C C . GLY A 1 116 ? -0.292 -7.502 7.095 1.00 94.44 116 GLY A C 1
ATOM 848 O O . GLY A 1 116 ? -0.459 -6.912 8.163 1.00 94.44 116 GLY A O 1
ATOM 849 N N . TRP A 1 117 ? -0.853 -7.094 5.956 1.00 97.12 117 TRP A N 1
ATOM 850 C CA . TRP A 1 117 ? -1.731 -5.930 5.869 1.00 97.12 117 TRP A CA 1
ATOM 851 C C . TRP A 1 117 ? -2.996 -6.090 6.705 1.00 97.12 117 TRP A C 1
ATOM 853 O O . TRP A 1 117 ? -3.319 -5.186 7.468 1.00 97.12 117 TRP A O 1
ATOM 863 N N . GLU A 1 118 ? -3.666 -7.238 6.640 1.00 95.69 118 GLU A N 1
ATOM 864 C CA . GLU A 1 118 ? -4.855 -7.524 7.449 1.00 95.69 118 GLU A CA 1
ATOM 865 C C . GLU A 1 118 ? -4.560 -7.383 8.950 1.00 95.69 118 GLU A C 1
ATOM 867 O O . GLU A 1 118 ? -5.219 -6.609 9.642 1.00 95.69 118 GLU A O 1
ATOM 872 N N . SER A 1 119 ? -3.485 -8.014 9.431 1.00 95.19 119 SER A N 1
ATOM 873 C CA . SER A 1 119 ? -3.029 -7.925 10.828 1.00 95.19 119 SER A CA 1
ATOM 874 C C . SER A 1 119 ? -2.664 -6.502 11.265 1.00 95.19 119 SER A C 1
ATOM 876 O O . SER A 1 119 ? -2.763 -6.162 12.450 1.00 95.19 119 SER A O 1
ATOM 878 N N . HIS A 1 120 ? -2.200 -5.658 10.339 1.00 95.12 120 HIS A N 1
ATOM 879 C CA . HIS A 1 120 ? -1.947 -4.245 10.609 1.00 95.12 120 HIS A CA 1
ATOM 880 C C . HIS A 1 120 ? -3.248 -3.446 10.682 1.00 95.12 120 HIS A C 1
ATOM 882 O O . HIS A 1 120 ? -3.446 -2.715 11.653 1.00 95.12 120 HIS A O 1
ATOM 888 N N . LEU A 1 121 ? -4.140 -3.617 9.707 1.00 95.56 121 LEU A N 1
ATOM 889 C CA . LEU A 1 121 ? -5.434 -2.938 9.654 1.00 95.56 121 LEU A CA 1
ATOM 890 C C . LEU A 1 121 ? -6.315 -3.297 10.857 1.00 95.56 121 LEU A C 1
ATOM 892 O O . LEU A 1 121 ? -6.954 -2.417 11.421 1.00 95.56 121 LEU A O 1
ATOM 896 N N . GLU A 1 122 ? -6.274 -4.546 11.326 1.00 94.50 122 GLU A N 1
ATOM 897 C CA . GLU A 1 122 ? -6.978 -5.004 12.532 1.00 94.50 122 GLU A CA 1
ATOM 898 C C . GLU A 1 122 ? -6.636 -4.210 13.797 1.00 94.50 122 GLU A C 1
ATOM 900 O O . GLU A 1 122 ? -7.472 -4.069 14.690 1.00 94.50 122 GLU A O 1
ATOM 905 N N . LYS A 1 123 ? -5.402 -3.707 13.885 1.00 94.06 123 LYS A N 1
ATOM 906 C CA . LYS A 1 123 ? -4.886 -2.966 15.045 1.00 94.06 123 LYS A CA 1
ATOM 907 C C . LYS A 1 123 ? -5.070 -1.457 14.902 1.00 94.06 123 LYS A C 1
ATOM 909 O O . LYS A 1 123 ? -4.864 -0.724 15.871 1.00 94.06 123 LYS A O 1
ATOM 914 N N . MET A 1 124 ? -5.405 -0.981 13.706 1.00 94.19 124 MET A N 1
ATOM 915 C CA . MET A 1 124 ? -5.588 0.437 13.432 1.00 94.19 124 MET A CA 1
ATOM 916 C C . MET A 1 124 ? -6.969 0.906 13.871 1.00 94.19 124 MET A C 1
ATOM 918 O O . MET A 1 124 ? -7.967 0.197 13.789 1.00 94.19 124 MET A O 1
ATOM 922 N N . ARG A 1 125 ? -7.042 2.162 14.309 1.00 94.12 125 ARG A N 1
ATOM 923 C CA . ARG A 1 125 ? -8.327 2.831 14.523 1.00 94.12 125 ARG A CA 1
ATOM 924 C C . ARG A 1 125 ? -8.951 3.157 13.171 1.00 94.12 125 ARG A C 1
ATOM 926 O O . ARG A 1 125 ? -8.244 3.560 12.251 1.00 94.12 125 ARG A O 1
ATOM 933 N N . GLN A 1 126 ? -10.279 3.153 13.095 1.00 94.12 126 GLN A N 1
ATOM 934 C CA . GLN A 1 126 ? -11.036 3.505 11.885 1.00 94.12 126 GLN A CA 1
ATOM 935 C C . GLN A 1 126 ? -10.571 4.822 11.227 1.00 94.12 126 GLN A C 1
ATOM 937 O O . GLN A 1 126 ? -10.485 4.933 10.006 1.00 94.12 126 GLN A O 1
ATOM 942 N N . ARG A 1 127 ? -10.220 5.836 12.030 1.00 94.25 127 ARG A N 1
ATOM 943 C CA . ARG A 1 127 ? -9.681 7.113 11.531 1.00 94.25 127 ARG A CA 1
ATOM 944 C C . ARG A 1 127 ? -8.333 6.954 10.816 1.00 94.25 127 ARG A C 1
ATOM 946 O O . ARG A 1 127 ? -8.121 7.598 9.799 1.00 94.25 127 ARG A O 1
ATOM 953 N N . GLN A 1 128 ? -7.446 6.104 11.331 1.00 95.12 128 GLN A N 1
ATOM 954 C CA . GLN A 1 128 ? -6.148 5.821 10.708 1.00 95.12 128 GLN A CA 1
ATOM 955 C C . GLN A 1 128 ? -6.339 5.071 9.389 1.00 95.12 128 GLN A C 1
ATOM 957 O O . GLN A 1 128 ? -5.739 5.453 8.394 1.00 95.12 128 GLN A O 1
ATOM 962 N N . ILE A 1 129 ? -7.251 4.093 9.357 1.00 96.25 129 ILE A N 1
ATOM 963 C CA . ILE A 1 129 ? -7.589 3.354 8.131 1.00 96.25 129 ILE A CA 1
ATOM 964 C C . ILE A 1 129 ? -8.130 4.303 7.054 1.00 96.25 129 ILE A C 1
ATOM 966 O O . ILE A 1 129 ? -7.726 4.202 5.902 1.00 96.25 129 ILE A O 1
ATOM 970 N N . ASN A 1 130 ? -8.994 5.260 7.417 1.00 95.94 130 ASN A N 1
ATOM 971 C CA . ASN A 1 130 ? -9.469 6.279 6.474 1.00 95.94 130 ASN A CA 1
ATOM 972 C C . ASN A 1 130 ? -8.323 7.115 5.887 1.00 95.94 130 ASN A C 1
ATOM 974 O O . ASN A 1 130 ? -8.305 7.333 4.681 1.00 95.94 130 ASN A O 1
ATOM 978 N N . TYR A 1 131 ? -7.369 7.551 6.715 1.00 95.12 131 TYR A N 1
ATOM 979 C CA . TYR A 1 131 ? -6.222 8.322 6.235 1.00 95.12 131 TYR A CA 1
ATOM 980 C C . TYR A 1 131 ? -5.300 7.503 5.338 1.00 95.12 131 TYR A C 1
ATOM 982 O O . TYR A 1 131 ? -4.956 7.964 4.257 1.00 95.12 131 TYR A O 1
ATOM 990 N N . SER A 1 132 ? -4.964 6.272 5.730 1.00 95.94 132 SER A N 1
ATOM 991 C CA . SER A 1 132 ? -4.183 5.372 4.879 1.00 95.94 132 SER A CA 1
ATOM 992 C C . SER A 1 132 ? -4.893 5.090 3.557 1.00 95.94 132 SER A C 1
ATOM 994 O O . SER A 1 132 ? -4.253 5.096 2.515 1.00 95.94 132 SER A O 1
ATOM 996 N N . LYS A 1 133 ? -6.215 4.880 3.577 1.00 96.81 133 LYS A N 1
ATOM 997 C CA . LYS A 1 133 ? -7.008 4.663 2.363 1.00 96.81 133 LYS A CA 1
ATOM 998 C C . LYS A 1 133 ? -6.881 5.842 1.397 1.00 96.81 133 LYS A C 1
ATOM 1000 O O . LYS A 1 133 ? -6.530 5.610 0.251 1.00 96.81 133 LYS A O 1
ATOM 1005 N N . SER A 1 134 ? -7.139 7.069 1.857 1.00 96.50 134 SER A N 1
ATOM 1006 C CA . SER A 1 134 ? -7.036 8.265 1.009 1.00 96.50 134 SER A 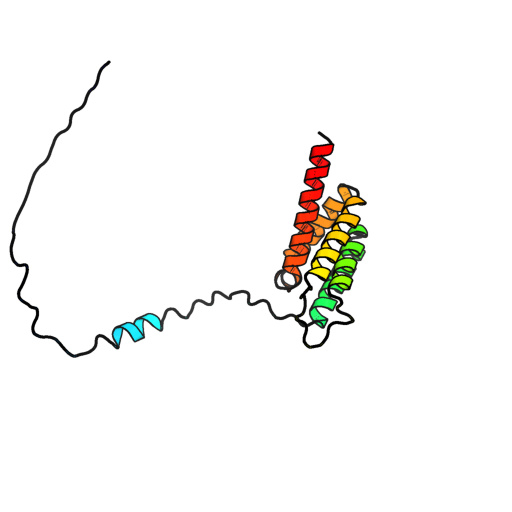CA 1
ATOM 1007 C C . SER A 1 134 ? -5.619 8.467 0.476 1.00 96.50 134 SER A C 1
ATOM 1009 O O . SER A 1 134 ? -5.452 8.672 -0.717 1.00 96.50 134 SER A O 1
ATOM 1011 N N . PHE A 1 135 ? -4.608 8.287 1.326 1.00 96.50 135 PHE A N 1
ATOM 1012 C CA . PHE A 1 135 ? -3.206 8.367 0.922 1.00 96.50 135 PHE A CA 1
ATOM 1013 C C . PHE A 1 135 ? -2.856 7.386 -0.207 1.00 96.50 135 PHE A C 1
ATOM 1015 O O . PHE A 1 135 ? -2.260 7.770 -1.207 1.00 96.50 135 PHE A O 1
ATOM 1022 N N . PHE A 1 136 ? -3.254 6.114 -0.089 1.00 96.31 136 PHE A N 1
ATOM 1023 C CA . PHE A 1 136 ? -2.974 5.127 -1.136 1.00 96.31 136 PHE A CA 1
ATOM 1024 C C . PHE A 1 136 ? -3.871 5.276 -2.374 1.00 96.31 136 PHE A C 1
ATOM 1026 O O . PHE A 1 136 ? -3.452 4.875 -3.456 1.00 96.31 136 PHE A O 1
ATOM 1033 N N . GLU A 1 137 ? -5.079 5.833 -2.244 1.00 95.81 137 GLU A N 1
ATOM 1034 C CA . GLU A 1 137 ? -5.921 6.211 -3.389 1.00 95.81 137 GLU A CA 1
ATOM 1035 C C . GLU A 1 137 ? -5.228 7.299 -4.220 1.00 95.81 137 GLU A C 1
ATOM 1037 O O . GLU A 1 137 ? -5.039 7.109 -5.419 1.00 95.81 137 GLU A O 1
ATOM 1042 N N . GLU A 1 138 ? -4.760 8.367 -3.572 1.00 94.69 138 GLU A N 1
ATOM 1043 C CA . GLU A 1 138 ? -4.009 9.451 -4.218 1.00 94.69 138 GLU A CA 1
ATOM 1044 C C . GLU A 1 138 ? -2.721 8.923 -4.866 1.00 94.69 138 GLU A C 1
ATOM 1046 O O . GLU A 1 138 ? -2.484 9.153 -6.051 1.00 94.69 138 GLU A O 1
ATOM 1051 N N . ALA A 1 139 ? -1.953 8.102 -4.144 1.00 92.62 139 ALA A N 1
ATOM 1052 C CA . ALA A 1 139 ? -0.726 7.494 -4.657 1.00 92.62 139 ALA A CA 1
ATOM 1053 C C . ALA A 1 139 ? -0.949 6.625 -5.910 1.00 92.62 139 ALA A C 1
ATOM 1055 O O . ALA A 1 139 ? -0.077 6.537 -6.767 1.00 92.62 139 ALA A O 1
ATOM 1056 N N . VAL A 1 140 ? -2.095 5.951 -6.046 1.00 92.25 140 VAL A N 1
ATOM 1057 C CA . VAL A 1 140 ? -2.415 5.146 -7.242 1.00 92.25 140 VAL A CA 1
ATOM 1058 C C . VAL A 1 140 ? -2.843 6.020 -8.423 1.00 92.25 140 VAL A C 1
ATOM 1060 O O . VAL A 1 140 ? -2.642 5.627 -9.573 1.00 92.25 140 VAL A O 1
ATOM 1063 N N . GLU A 1 141 ? -3.444 7.178 -8.155 1.00 91.06 141 GLU A N 1
ATOM 1064 C CA . GLU A 1 141 ? -3.844 8.149 -9.178 1.00 91.06 141 GLU A CA 1
ATOM 1065 C C . GLU A 1 141 ? -2.649 8.946 -9.730 1.00 91.06 141 GLU A C 1
ATOM 1067 O O . GLU A 1 141 ? -2.710 9.450 -10.856 1.00 91.06 141 GLU A O 1
ATOM 1072 N N . GLU A 1 142 ? -1.541 9.022 -8.988 1.00 90.00 142 GLU A N 1
ATOM 1073 C CA . GLU A 1 142 ? -0.296 9.625 -9.460 1.00 90.00 142 GLU A CA 1
ATOM 1074 C C . GLU A 1 142 ? 0.277 8.896 -10.684 1.00 90.00 142 GLU A C 1
ATOM 1076 O O . GLU A 1 142 ? 0.409 7.672 -10.712 1.00 90.00 142 GLU A O 1
ATOM 1081 N N . ALA A 1 143 ? 0.685 9.660 -11.702 1.00 76.56 143 ALA A N 1
ATOM 1082 C CA . ALA A 1 143 ? 1.083 9.116 -13.001 1.00 76.56 143 ALA A CA 1
ATOM 1083 C C . ALA A 1 143 ? 2.243 8.103 -12.927 1.00 76.56 143 ALA A C 1
ATOM 1085 O O . ALA A 1 143 ? 2.238 7.109 -13.654 1.00 76.56 143 ALA A O 1
ATOM 1086 N N . GLU A 1 144 ? 3.233 8.335 -12.058 1.00 86.06 144 GLU A N 1
ATOM 1087 C CA . GLU A 1 144 ? 4.396 7.447 -11.930 1.00 86.06 144 GLU A CA 1
ATOM 1088 C C . GLU A 1 144 ? 4.032 6.118 -11.256 1.00 86.06 144 GLU A C 1
ATOM 1090 O O . GLU A 1 144 ? 4.402 5.047 -11.743 1.00 86.06 144 GLU A O 1
ATOM 1095 N N . LEU A 1 145 ? 3.271 6.171 -10.160 1.00 86.19 145 LEU A N 1
ATOM 1096 C CA . LEU A 1 145 ? 2.864 4.999 -9.387 1.00 86.19 145 LEU A CA 1
ATOM 1097 C C . LEU A 1 145 ? 1.732 4.223 -10.066 1.00 86.19 145 LEU A C 1
ATOM 1099 O O . LEU A 1 145 ? 1.792 2.993 -10.102 1.00 86.19 145 LEU A O 1
ATOM 1103 N N . GLY A 1 146 ? 0.763 4.912 -10.668 1.00 84.44 146 GLY A N 1
ATOM 1104 C CA . GLY A 1 146 ? -0.357 4.323 -11.403 1.00 84.44 146 GLY A CA 1
ATOM 1105 C C . GLY A 1 146 ? 0.063 3.559 -12.662 1.00 84.44 146 GLY A C 1
ATOM 1106 O O . GLY A 1 146 ? -0.579 2.575 -13.029 1.00 84.44 146 GLY A O 1
ATOM 1107 N N . ALA A 1 147 ? 1.176 3.947 -13.294 1.00 85.38 147 ALA A N 1
ATOM 1108 C CA . ALA A 1 147 ? 1.776 3.211 -14.411 1.00 85.38 147 ALA A CA 1
ATOM 1109 C C . ALA A 1 147 ? 2.782 2.127 -13.969 1.00 85.38 147 ALA A C 1
ATOM 1111 O O . ALA A 1 147 ? 3.283 1.364 -14.801 1.00 85.38 147 ALA A O 1
ATOM 1112 N N . SER A 1 148 ? 3.101 2.057 -12.674 1.00 87.56 148 SER A N 1
ATOM 1113 C CA . SER A 1 148 ? 4.105 1.144 -12.128 1.00 87.56 148 SER A CA 1
ATOM 1114 C C . SER A 1 148 ? 3.543 -0.267 -11.882 1.00 87.56 148 SER A C 1
ATOM 1116 O O . SER A 1 148 ? 2.340 -0.444 -11.670 1.00 87.56 148 SER A O 1
ATOM 1118 N N . PRO A 1 149 ? 4.405 -1.297 -11.786 1.00 86.75 149 PRO A N 1
ATOM 1119 C CA . PRO A 1 149 ? 3.977 -2.636 -11.376 1.00 86.75 149 PRO A CA 1
ATOM 1120 C C . PRO A 1 149 ? 3.480 -2.712 -9.916 1.00 86.75 149 PRO A C 1
ATOM 1122 O O . PRO A 1 149 ? 2.981 -3.758 -9.502 1.00 86.75 149 PRO A O 1
ATOM 1125 N N . LEU A 1 150 ? 3.600 -1.634 -9.127 1.00 90.31 150 LEU A N 1
ATOM 1126 C CA . LEU A 1 150 ? 3.074 -1.554 -7.760 1.00 90.31 150 LEU A CA 1
ATOM 1127 C C . LEU A 1 150 ? 1.585 -1.202 -7.718 1.00 90.31 150 LEU A C 1
ATOM 1129 O O . LEU A 1 150 ? 0.918 -1.565 -6.749 1.00 90.31 150 LEU A O 1
ATOM 1133 N N . ALA A 1 151 ? 1.059 -0.545 -8.759 1.00 91.19 151 ALA A N 1
ATOM 1134 C CA . ALA A 1 151 ? -0.332 -0.101 -8.838 1.00 91.19 151 ALA A CA 1
ATOM 1135 C C . ALA A 1 151 ? -1.356 -1.176 -8.418 1.00 91.19 151 ALA A C 1
ATOM 1137 O O . ALA A 1 151 ? -2.149 -0.899 -7.517 1.00 91.19 151 ALA A O 1
ATOM 1138 N N . PRO A 1 152 ? -1.335 -2.418 -8.954 1.00 91.19 152 PRO A N 1
ATOM 1139 C CA . PRO A 1 152 ? -2.308 -3.437 -8.550 1.00 91.19 152 PRO A CA 1
ATOM 1140 C C . PRO A 1 152 ? -2.184 -3.844 -7.073 1.00 91.19 152 PRO A C 1
ATOM 1142 O O . PRO A 1 152 ? -3.174 -4.223 -6.451 1.00 91.19 152 PRO A O 1
ATOM 1145 N N . MET A 1 153 ? -0.988 -3.758 -6.484 1.00 93.19 153 MET A N 1
ATOM 1146 C CA . MET A 1 153 ? -0.777 -4.087 -5.071 1.00 93.19 153 MET A CA 1
ATOM 1147 C C . MET A 1 153 ? -1.334 -2.994 -4.163 1.00 93.19 153 MET A C 1
ATOM 1149 O O . MET A 1 153 ? -2.016 -3.292 -3.186 1.00 93.19 153 MET A O 1
ATOM 1153 N N . LEU A 1 154 ? -1.084 -1.732 -4.510 1.00 94.75 154 LEU A N 1
ATOM 1154 C CA . LEU A 1 154 ? -1.613 -0.583 -3.778 1.00 94.75 154 LEU A CA 1
ATOM 1155 C C . LEU A 1 154 ? -3.142 -0.501 -3.896 1.00 94.75 154 LEU A C 1
ATOM 1157 O O . LEU A 1 154 ? -3.818 -0.280 -2.895 1.00 94.75 154 LEU A O 1
ATOM 1161 N N . GLN A 1 155 ? -3.705 -0.792 -5.073 1.00 95.19 155 GLN A N 1
ATOM 1162 C CA . GLN A 1 155 ? -5.156 -0.921 -5.255 1.00 95.19 155 GLN A CA 1
ATOM 1163 C C . GLN A 1 155 ? -5.750 -2.014 -4.361 1.00 95.19 155 GLN A C 1
ATOM 1165 O O . GLN A 1 155 ? -6.773 -1.795 -3.716 1.00 95.19 155 GLN A O 1
ATOM 1170 N N . GLN A 1 156 ? -5.092 -3.172 -4.258 1.00 95.56 156 GLN A N 1
ATOM 1171 C CA . GLN A 1 156 ? -5.544 -4.232 -3.359 1.00 95.56 156 GLN A CA 1
ATOM 1172 C C . GLN A 1 156 ? -5.542 -3.782 -1.888 1.00 95.56 156 GLN A C 1
ATOM 1174 O O . GLN A 1 156 ? -6.469 -4.115 -1.149 1.00 95.56 156 GLN A O 1
ATOM 1179 N N . LEU A 1 157 ? -4.541 -3.007 -1.459 1.00 96.56 157 LEU A N 1
ATOM 1180 C CA . LEU A 1 157 ? -4.504 -2.434 -0.111 1.00 96.56 157 LEU A CA 1
ATOM 1181 C C . LEU A 1 157 ? -5.664 -1.454 0.124 1.00 96.56 157 LEU A C 1
ATOM 1183 O O . LEU A 1 157 ? -6.314 -1.515 1.168 1.00 96.56 157 LEU A O 1
ATOM 1187 N N . VAL A 1 158 ? -5.970 -0.596 -0.853 1.00 97.00 158 VAL A N 1
ATOM 1188 C CA . VAL A 1 158 ? -7.131 0.309 -0.803 1.00 97.00 158 VAL A CA 1
ATOM 1189 C C . VAL A 1 158 ? -8.434 -0.478 -0.636 1.00 97.00 158 VAL A C 1
ATOM 1191 O O . VAL A 1 158 ? -9.248 -0.142 0.228 1.00 97.00 158 VAL A O 1
ATOM 1194 N N . GLU A 1 159 ? -8.622 -1.558 -1.396 1.00 97.50 159 GLU A N 1
ATOM 1195 C CA . GLU A 1 159 ? -9.801 -2.423 -1.273 1.00 97.50 159 GLU A CA 1
ATOM 1196 C C . GLU A 1 159 ? -9.893 -3.095 0.104 1.00 97.50 159 GLU A C 1
ATOM 1198 O O . GLU A 1 159 ? -10.975 -3.161 0.692 1.00 97.50 159 GLU A O 1
ATOM 1203 N N . MET A 1 160 ? -8.767 -3.517 0.685 1.00 97.44 160 MET A N 1
ATOM 1204 C CA . MET A 1 160 ? -8.746 -4.043 2.055 1.00 97.44 160 MET A CA 1
ATOM 1205 C C . MET A 1 160 ? -9.144 -2.984 3.088 1.00 97.44 160 MET A C 1
ATOM 1207 O O . MET A 1 160 ? -9.939 -3.271 3.986 1.00 97.44 160 MET A O 1
ATOM 1211 N N . CYS A 1 161 ? -8.660 -1.746 2.947 1.00 96.62 161 CYS A N 1
ATOM 1212 C CA . CYS A 1 161 ? -9.073 -0.632 3.800 1.00 96.62 161 CYS A CA 1
ATOM 1213 C C . CYS A 1 161 ? -10.585 -0.379 3.699 1.00 96.62 161 CYS A C 1
ATOM 1215 O O . CYS A 1 161 ? -11.257 -0.246 4.723 1.00 96.62 161 CYS A O 1
ATOM 1217 N N . ARG A 1 162 ? -11.143 -0.355 2.479 1.00 97.12 162 ARG A N 1
ATOM 1218 C CA . ARG A 1 162 ? -12.591 -0.196 2.241 1.00 97.12 162 ARG A CA 1
ATOM 1219 C C . ARG A 1 162 ? -13.392 -1.327 2.884 1.00 97.12 162 ARG A C 1
ATOM 1221 O O . ARG A 1 162 ? -14.359 -1.059 3.598 1.00 97.12 162 ARG A O 1
ATOM 1228 N N . GLY A 1 163 ? -12.959 -2.572 2.685 1.00 96.06 163 GLY A N 1
ATOM 1229 C CA . GLY A 1 163 ? -13.573 -3.753 3.288 1.00 96.06 163 GLY A CA 1
ATOM 1230 C C . GLY A 1 163 ? -13.592 -3.681 4.815 1.00 96.06 163 GLY A C 1
ATOM 1231 O O . GLY A 1 163 ? -14.637 -3.909 5.426 1.00 96.06 163 GLY A O 1
ATOM 1232 N N . ARG A 1 164 ? -12.476 -3.281 5.438 1.00 94.88 164 ARG A N 1
ATOM 1233 C CA . ARG A 1 164 ? -12.397 -3.150 6.897 1.00 94.88 164 ARG A CA 1
ATOM 1234 C C . ARG A 1 164 ? -13.307 -2.048 7.439 1.00 94.88 164 ARG A C 1
ATOM 1236 O O . ARG A 1 164 ? -14.039 -2.277 8.397 1.00 94.88 164 ARG A O 1
ATOM 1243 N N . LEU A 1 165 ? -13.321 -0.879 6.801 1.00 94.38 165 LEU A N 1
ATOM 1244 C CA . LEU A 1 165 ? -14.205 0.224 7.194 1.00 94.38 165 LEU A CA 1
ATOM 1245 C C . LEU A 1 165 ? -15.689 -0.166 7.117 1.00 94.38 165 LEU A C 1
ATOM 1247 O O . LEU A 1 165 ? -16.473 0.249 7.971 1.00 94.38 165 LEU A O 1
ATOM 1251 N N . ALA A 1 166 ? -16.075 -0.973 6.123 1.00 93.88 166 ALA A N 1
ATOM 1252 C CA . ALA A 1 166 ? -17.436 -1.486 6.002 1.00 93.88 166 ALA A CA 1
ATOM 1253 C C . ALA A 1 166 ? -17.797 -2.463 7.137 1.00 93.88 166 ALA A C 1
ATOM 1255 O O . ALA A 1 166 ? -18.893 -2.372 7.687 1.00 93.88 166 ALA A O 1
ATOM 1256 N N . GLN A 1 167 ? -16.879 -3.357 7.523 1.00 90.62 167 GLN A N 1
ATOM 1257 C CA . GLN A 1 167 ? -17.068 -4.290 8.645 1.00 90.62 167 GLN A CA 1
ATOM 1258 C C . GLN A 1 167 ? -17.196 -3.562 9.990 1.00 90.62 167 GLN A C 1
ATOM 1260 O O . GLN A 1 167 ? -18.098 -3.862 10.777 1.00 90.62 167 GLN A O 1
ATOM 1265 N N . ASP A 1 168 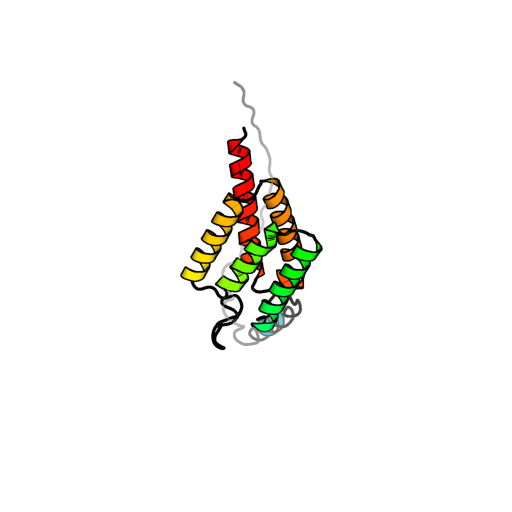? -16.334 -2.572 10.236 1.00 87.44 168 ASP A N 1
ATOM 1266 C CA . ASP A 1 168 ? -16.390 -1.753 11.449 1.00 87.44 168 ASP A CA 1
ATOM 1267 C C . ASP A 1 168 ? -17.709 -0.955 11.508 1.00 87.44 168 ASP A C 1
ATOM 1269 O O . ASP A 1 168 ? -18.331 -0.856 12.5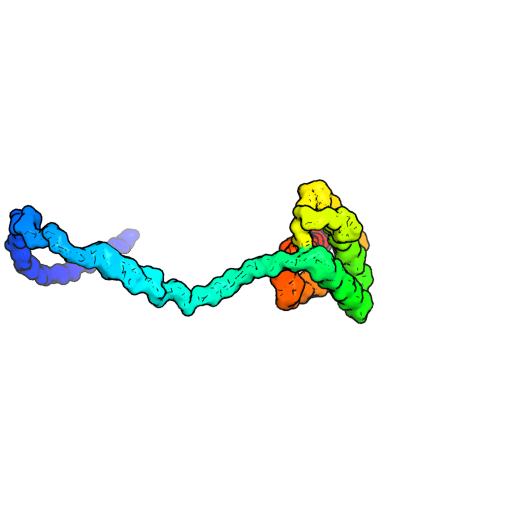64 1.00 87.44 168 ASP A O 1
ATOM 1273 N N . GLY A 1 169 ? -18.182 -0.440 10.365 1.00 80.69 169 GLY A N 1
ATOM 1274 C CA . GLY A 1 169 ? -19.462 0.268 10.262 1.00 80.69 169 GLY A CA 1
ATOM 1275 C C . GLY A 1 169 ? -20.687 -0.617 10.520 1.00 80.69 169 GLY A C 1
ATOM 1276 O O . GLY A 1 169 ? -21.632 -0.165 11.159 1.00 80.69 169 GLY A O 1
ATOM 1277 N N . GLN A 1 170 ? -20.665 -1.879 10.078 1.00 76.81 170 GLN A N 1
ATOM 1278 C CA . GLN A 1 170 ? -21.720 -2.861 10.374 1.00 76.81 170 GLN A CA 1
ATOM 1279 C C . GLN A 1 170 ? -21.722 -3.304 11.839 1.00 76.81 170 GLN A C 1
ATOM 1281 O O . GLN A 1 170 ? -22.772 -3.633 12.372 1.00 76.81 170 GLN A O 1
ATOM 1286 N N . SER A 1 171 ? -20.558 -3.306 12.488 1.00 65.75 171 SER A N 1
ATOM 1287 C CA . SER A 1 171 ? -20.421 -3.712 13.892 1.00 65.75 171 SER A CA 1
ATOM 1288 C C . SER A 1 171 ? -20.861 -2.620 14.879 1.00 65.75 171 SER A C 1
ATOM 1290 O O . SER A 1 171 ? -21.037 -2.901 16.062 1.00 65.75 171 SER A O 1
ATOM 1292 N N . ALA A 1 172 ? -21.005 -1.374 14.413 1.00 57.34 172 ALA A N 1
ATOM 1293 C CA . ALA A 1 172 ? -21.408 -0.220 15.217 1.00 57.34 172 ALA A CA 1
ATOM 1294 C C . ALA A 1 172 ? -22.910 0.130 15.117 1.00 57.34 172 ALA A C 1
ATOM 1296 O O . ALA A 1 172 ? -23.362 1.005 15.858 1.00 57.34 172 ALA A O 1
ATOM 1297 N N . ALA A 1 173 ? -23.649 -0.508 14.200 1.00 49.12 173 ALA A N 1
ATOM 1298 C CA . ALA A 1 173 ? -25.085 -0.317 13.961 1.00 49.12 173 ALA A CA 1
ATOM 1299 C C . ALA A 1 173 ? -25.921 -1.407 14.648 1.00 49.12 173 ALA A C 1
ATOM 1301 O O . ALA A 1 173 ? -27.034 -1.072 15.111 1.00 49.12 173 ALA A O 1
#